Protein AF-A0A455UCM8-F1 (afdb_monomer_lite)

Structure (mmCIF, N/CA/C/O backbone):
data_AF-A0A455UCM8-F1
#
_entry.id   AF-A0A455UCM8-F1
#
loop_
_atom_site.group_PDB
_atom_site.id
_atom_site.type_symbol
_atom_site.label_atom_id
_atom_site.label_alt_id
_atom_site.label_comp_id
_atom_site.label_asym_id
_atom_site.label_entity_id
_atom_site.label_seq_id
_atom_site.pdbx_PDB_ins_code
_atom_site.Cartn_x
_atom_site.Cartn_y
_atom_site.Cartn_z
_atom_site.occupancy
_atom_site.B_iso_or_equiv
_atom_site.auth_seq_id
_atom_site.auth_comp_id
_atom_site.auth_asym_id
_atom_site.auth_atom_id
_atom_site.pdbx_PDB_model_num
ATOM 1 N N . MET A 1 1 ? -6.505 -4.935 -5.273 1.00 82.19 1 MET A N 1
ATOM 2 C CA . MET A 1 1 ? -6.873 -3.610 -4.727 1.00 82.19 1 MET A CA 1
ATOM 3 C C . MET A 1 1 ? -7.619 -2.858 -5.806 1.00 82.19 1 MET A C 1
ATOM 5 O O . MET A 1 1 ? -7.233 -2.977 -6.961 1.00 82.19 1 MET A O 1
ATOM 9 N N . VAL A 1 2 ? -8.671 -2.137 -5.440 1.00 87.75 2 VAL A N 1
ATOM 10 C CA . VAL A 1 2 ? -9.410 -1.248 -6.347 1.00 87.75 2 VAL A CA 1
ATOM 11 C C . VAL A 1 2 ? -9.357 0.151 -5.750 1.00 87.75 2 VAL A C 1
ATOM 13 O O . VAL A 1 2 ? -9.575 0.296 -4.550 1.00 87.75 2 VAL A O 1
ATOM 16 N N . SER A 1 3 ? -9.038 1.157 -6.555 1.00 90.75 3 SER A N 1
ATOM 17 C CA . SER A 1 3 ? -8.930 2.555 -6.131 1.00 90.75 3 SER A CA 1
ATOM 18 C C . SER A 1 3 ? -9.583 3.482 -7.141 1.00 90.75 3 SER A C 1
ATOM 20 O O . SER A 1 3 ? -9.738 3.107 -8.301 1.00 90.75 3 SER A O 1
ATOM 22 N N . ASP A 1 4 ? -9.857 4.712 -6.718 1.00 91.50 4 ASP A N 1
ATOM 23 C CA . ASP A 1 4 ? -10.365 5.779 -7.592 1.00 91.50 4 ASP A CA 1
ATOM 24 C C . ASP A 1 4 ? -9.347 6.234 -8.659 1.00 91.50 4 ASP A C 1
ATOM 26 O O . ASP A 1 4 ? -9.688 6.976 -9.576 1.00 91.50 4 ASP A O 1
ATOM 30 N N . TYR A 1 5 ? -8.095 5.774 -8.560 1.00 88.75 5 TYR A N 1
ATOM 31 C CA . TYR A 1 5 ? -7.051 5.984 -9.560 1.00 88.75 5 TYR A CA 1
ATOM 32 C C . TYR A 1 5 ? -7.001 4.798 -10.535 1.00 88.75 5 TYR A C 1
ATOM 34 O O . TYR A 1 5 ? -6.571 3.712 -10.128 1.00 88.75 5 TYR A O 1
ATOM 42 N N . PRO A 1 6 ? -7.433 4.969 -11.799 1.00 83.25 6 PRO A N 1
ATOM 43 C CA . PRO A 1 6 ? -7.413 3.896 -12.794 1.00 83.25 6 PRO A CA 1
ATOM 44 C C . PRO A 1 6 ? -5.996 3.577 -13.294 1.00 83.25 6 PRO A C 1
ATOM 46 O O . PRO A 1 6 ? -5.740 2.466 -13.754 1.00 83.25 6 PRO A O 1
ATOM 49 N N . ASP A 1 7 ? -5.071 4.531 -13.191 1.00 83.00 7 ASP A N 1
ATOM 50 C CA . ASP A 1 7 ? -3.672 4.382 -13.575 1.00 83.00 7 ASP A CA 1
ATOM 51 C C . ASP A 1 7 ? -2.750 5.212 -12.656 1.00 83.00 7 ASP A C 1
ATOM 53 O O . ASP A 1 7 ? -3.181 5.768 -11.645 1.00 83.00 7 ASP A O 1
ATOM 57 N N . LYS A 1 8 ? -1.446 5.244 -12.967 1.00 77.31 8 LYS A N 1
ATOM 58 C CA . LYS A 1 8 ? -0.437 5.948 -12.157 1.00 77.31 8 LYS A CA 1
ATOM 59 C C . LYS A 1 8 ? -0.493 7.477 -12.275 1.00 77.31 8 LYS A C 1
ATOM 61 O O . LYS A 1 8 ? 0.109 8.172 -11.453 1.00 77.31 8 LYS A O 1
ATOM 66 N N . PHE A 1 9 ? -1.121 8.003 -13.321 1.00 78.56 9 PHE A N 1
ATOM 67 C CA . PHE A 1 9 ? -1.263 9.428 -13.570 1.00 78.56 9 PHE A CA 1
ATOM 68 C C . PHE A 1 9 ? -2.384 9.985 -12.686 1.00 78.56 9 PHE A C 1
ATOM 70 O O . PHE A 1 9 ? -3.411 9.359 -12.455 1.00 78.56 9 PHE A O 1
ATOM 77 N N . GLY A 1 10 ? -2.157 11.164 -12.107 1.00 79.81 10 GLY A N 1
ATOM 78 C CA . GLY A 1 10 ? -3.100 11.762 -11.156 1.00 79.81 10 GLY A CA 1
ATOM 79 C C . GLY A 1 10 ? -3.052 11.179 -9.738 1.00 79.81 10 GLY A C 1
ATOM 80 O O . GLY A 1 10 ? -3.632 11.786 -8.840 1.00 79.81 10 GLY A O 1
ATOM 81 N N . ILE A 1 11 ? -2.305 10.091 -9.490 1.00 84.38 11 ILE A N 1
ATOM 82 C CA . ILE A 1 11 ? -2.049 9.623 -8.120 1.00 84.38 11 ILE A CA 1
ATOM 83 C C . ILE A 1 11 ? -1.280 10.717 -7.356 1.00 84.38 11 ILE A C 1
ATOM 85 O O . ILE A 1 11 ? -0.197 11.137 -7.793 1.00 84.38 11 ILE A O 1
ATOM 89 N N . PRO A 1 12 ? -1.790 11.189 -6.205 1.00 81.94 12 PRO A N 1
ATOM 90 C CA . PRO A 1 12 ? -1.128 12.218 -5.427 1.00 81.94 12 PRO A CA 1
ATOM 91 C C . PRO A 1 12 ? 0.184 11.676 -4.863 1.00 81.94 12 PRO A C 1
ATOM 93 O O . PRO A 1 12 ? 0.239 10.623 -4.231 1.00 81.94 12 PRO A O 1
ATOM 96 N N . ARG A 1 13 ? 1.262 12.447 -5.026 1.00 81.75 13 ARG A N 1
ATOM 97 C CA . ARG A 1 13 ? 2.566 12.117 -4.423 1.00 81.75 13 ARG A CA 1
ATOM 98 C C . ARG A 1 13 ? 2.549 12.205 -2.896 1.00 81.75 13 ARG A C 1
ATOM 100 O O . ARG A 1 13 ? 3.438 11.667 -2.245 1.00 81.75 13 ARG A O 1
ATOM 107 N N . GLN A 1 14 ? 1.570 12.919 -2.345 1.00 83.00 14 GLN A N 1
ATOM 108 C CA . GLN A 1 14 ? 1.309 13.032 -0.918 1.00 83.00 14 GLN A CA 1
ATOM 109 C C . GLN A 1 14 ? -0.149 12.626 -0.671 1.00 83.00 14 GLN A C 1
ATOM 111 O O . GLN A 1 14 ? -1.045 13.400 -1.011 1.00 83.00 14 GLN A O 1
ATOM 116 N N . PRO A 1 15 ? -0.411 11.439 -0.099 1.00 78.81 15 PRO A N 1
ATOM 117 C CA . PRO A 1 15 ? -1.772 10.915 0.037 1.00 78.81 15 PRO A CA 1
ATOM 118 C C . PRO A 1 15 ? -2.681 11.817 0.885 1.00 78.81 15 PRO A C 1
ATOM 120 O O . PRO A 1 15 ? -3.864 11.938 0.590 1.00 78.81 15 PRO A O 1
ATOM 123 N N . GLY A 1 16 ? -2.123 12.538 1.867 1.00 82.38 16 GLY A N 1
ATOM 124 C CA . GLY A 1 16 ? -2.879 13.475 2.709 1.00 82.38 16 GLY A CA 1
ATOM 125 C C . GLY A 1 16 ? -3.488 14.679 1.974 1.00 82.38 16 GLY A C 1
ATOM 126 O O . GLY A 1 16 ? -4.323 15.367 2.548 1.00 82.38 16 GLY A O 1
ATOM 127 N N . LEU A 1 17 ? -3.106 14.940 0.717 1.00 84.56 17 LEU A N 1
ATOM 128 C CA . LEU A 1 17 ? -3.667 16.036 -0.086 1.00 84.56 17 LEU A CA 1
ATOM 129 C C . LEU A 1 17 ? -4.957 15.658 -0.829 1.00 84.56 17 LEU A C 1
ATOM 131 O O . LEU A 1 17 ? -5.612 16.538 -1.381 1.00 84.56 17 LEU A O 1
ATOM 135 N N . ALA A 1 18 ? -5.332 14.377 -0.847 1.00 86.69 18 ALA A N 1
ATOM 136 C CA . ALA A 1 18 ? -6.537 13.887 -1.512 1.00 86.69 18 ALA A CA 1
ATOM 137 C C . ALA A 1 18 ? -7.449 13.139 -0.519 1.00 86.69 18 ALA A C 1
ATOM 139 O O . ALA A 1 18 ? -7.634 11.930 -0.651 1.00 86.69 18 ALA A O 1
ATOM 140 N N . PRO A 1 19 ? -8.045 13.830 0.473 1.00 86.00 19 PRO A N 1
ATOM 141 C CA . PRO A 1 19 ? -8.839 13.192 1.530 1.00 86.00 19 PRO A CA 1
ATOM 142 C C . PRO A 1 19 ? -10.128 12.530 1.020 1.00 86.00 19 PRO A C 1
ATOM 144 O O . PRO A 1 19 ? -10.700 11.695 1.709 1.00 86.00 19 PRO A O 1
ATOM 147 N N . ALA A 1 20 ? -10.589 12.901 -0.178 1.00 89.19 20 ALA A N 1
ATOM 148 C CA . ALA A 1 20 ? -11.758 12.301 -0.817 1.00 89.19 20 ALA A CA 1
ATOM 149 C C . ALA A 1 20 ? -11.448 10.981 -1.549 1.00 89.19 20 ALA A C 1
ATOM 151 O O . ALA A 1 20 ? -12.380 10.295 -1.964 1.00 89.19 20 ALA A O 1
ATOM 152 N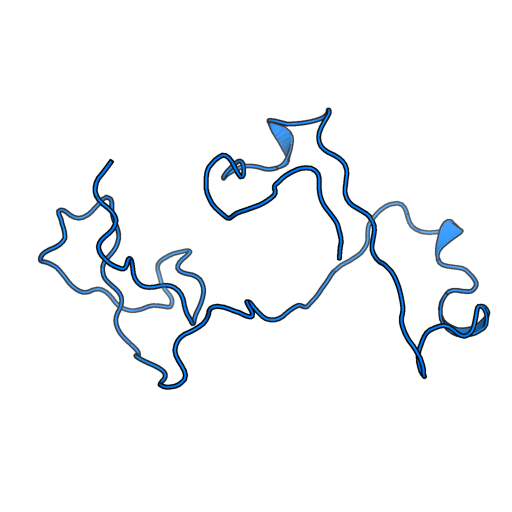 N . ALA A 1 21 ? -10.170 10.633 -1.739 1.00 89.75 21 ALA A N 1
ATOM 153 C CA . ALA A 1 21 ? -9.787 9.432 -2.469 1.00 89.75 21 ALA A CA 1
ATOM 154 C C . ALA A 1 21 ? -9.967 8.181 -1.606 1.00 89.75 21 ALA A C 1
ATOM 156 O O . ALA A 1 21 ? -9.467 8.110 -0.484 1.00 89.75 21 ALA A O 1
ATOM 157 N N . ASN A 1 22 ? -10.634 7.172 -2.159 1.00 90.75 22 ASN A N 1
ATOM 158 C CA . ASN A 1 22 ? -10.902 5.910 -1.491 1.00 90.75 22 ASN A CA 1
ATOM 159 C C . ASN A 1 22 ? -10.235 4.734 -2.220 1.00 90.75 22 ASN A C 1
ATOM 161 O O . ASN A 1 22 ? -9.974 4.750 -3.427 1.00 90.75 22 ASN A O 1
ATOM 165 N N . ALA A 1 23 ? -9.959 3.674 -1.462 1.00 91.38 23 ALA A N 1
ATOM 166 C CA . ALA A 1 23 ? -9.484 2.405 -1.992 1.00 91.38 23 ALA A CA 1
ATOM 167 C C . ALA A 1 23 ? -10.062 1.238 -1.187 1.00 91.38 23 ALA A C 1
ATOM 169 O O . ALA A 1 23 ? -10.344 1.356 0.004 1.00 91.38 23 ALA A O 1
ATOM 170 N N . LYS A 1 24 ? -10.221 0.091 -1.848 1.00 93.62 24 LYS A N 1
ATOM 171 C CA . LYS A 1 24 ? -10.683 -1.163 -1.250 1.00 93.62 24 LYS A CA 1
ATOM 172 C C . LYS A 1 24 ? -9.626 -2.248 -1.427 1.00 93.62 24 LYS A C 1
ATOM 174 O O . LYS A 1 24 ? -9.210 -2.568 -2.550 1.00 93.62 24 LYS A O 1
ATOM 179 N N . LEU A 1 25 ? -9.217 -2.847 -0.312 1.00 93.50 25 LEU A N 1
ATOM 180 C CA . LE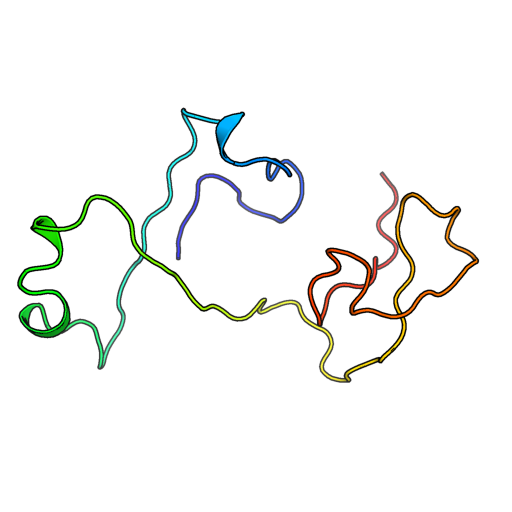U A 1 25 ? -8.454 -4.089 -0.307 1.00 93.50 25 LEU A CA 1
ATOM 181 C C . LEU A 1 25 ? -9.441 -5.257 -0.370 1.00 93.50 25 LEU A C 1
ATOM 183 O O . LEU A 1 25 ? -10.238 -5.454 0.539 1.00 93.50 25 LEU A O 1
ATOM 187 N N . VAL A 1 26 ? -9.402 -6.006 -1.470 1.00 93.94 26 VAL A N 1
ATOM 188 C CA . VAL A 1 26 ? -10.255 -7.180 -1.681 1.00 93.94 26 VAL A CA 1
ATOM 189 C C . VAL A 1 26 ? -9.379 -8.413 -1.545 1.00 93.94 26 VAL A C 1
ATOM 191 O O . VAL A 1 26 ? -8.472 -8.611 -2.357 1.00 93.94 26 VAL A O 1
ATOM 194 N N . PHE A 1 27 ? -9.640 -9.212 -0.514 1.00 93.88 27 PHE A N 1
ATOM 195 C CA . PHE A 1 27 ? -9.012 -10.516 -0.354 1.00 93.88 27 PHE A CA 1
ATOM 196 C C . PHE A 1 27 ? -9.632 -11.497 -1.344 1.00 93.88 27 PHE A C 1
ATOM 198 O O . PHE A 1 27 ? -10.848 -11.534 -1.531 1.00 93.88 27 PHE A O 1
ATOM 205 N N . ILE A 1 28 ? -8.781 -12.286 -1.985 1.00 95.06 28 ILE A N 1
ATOM 206 C CA . ILE A 1 28 ? -9.180 -13.346 -2.909 1.00 95.06 28 ILE A CA 1
ATOM 207 C C . ILE A 1 28 ? -8.798 -14.696 -2.315 1.00 95.06 28 ILE A C 1
ATOM 209 O O . ILE A 1 28 ? -7.913 -14.769 -1.459 1.00 95.06 28 ILE A O 1
ATOM 213 N N . ALA A 1 29 ? -9.451 -15.761 -2.776 1.00 95.69 29 ALA A N 1
ATOM 214 C CA . ALA A 1 29 ? -9.102 -17.114 -2.365 1.00 95.69 29 ALA A CA 1
ATOM 215 C C . ALA A 1 29 ? -7.604 -17.404 -2.597 1.00 95.69 29 ALA A C 1
ATOM 217 O O . ALA A 1 29 ? -7.051 -16.966 -3.611 1.00 95.69 29 ALA A O 1
ATOM 218 N N . PRO A 1 30 ? -6.942 -18.131 -1.678 1.00 95.12 30 PRO A N 1
ATOM 219 C CA . PRO A 1 30 ? -7.492 -18.756 -0.464 1.00 95.12 30 PRO A CA 1
ATOM 220 C C . PRO A 1 30 ? -7.512 -17.846 0.785 1.00 95.12 30 PRO A C 1
ATOM 222 O O . PRO A 1 30 ? -7.797 -18.318 1.878 1.00 95.12 30 PRO A O 1
ATOM 225 N N . TYR A 1 31 ? -7.202 -16.555 0.657 1.00 94.75 31 TYR A N 1
ATOM 226 C CA . TYR A 1 31 ? -7.013 -15.631 1.787 1.00 94.75 31 TYR A CA 1
ATOM 227 C C . TYR A 1 31 ? -8.272 -14.843 2.178 1.00 94.75 31 TYR A C 1
ATOM 229 O O . TYR A 1 31 ? -8.201 -13.936 3.000 1.00 94.75 31 TYR A O 1
ATOM 237 N N . ASN A 1 32 ? -9.419 -15.143 1.569 1.00 95.88 32 ASN A N 1
ATOM 238 C CA . ASN A 1 32 ? -10.696 -14.466 1.803 1.00 95.88 32 ASN A CA 1
ATOM 239 C C . ASN A 1 32 ? -11.515 -15.072 2.958 1.00 95.88 32 ASN A C 1
ATOM 241 O O . ASN A 1 32 ? -12.717 -14.821 3.041 1.00 95.88 32 ASN A O 1
ATOM 245 N N . ASP A 1 33 ? -10.886 -15.869 3.823 1.00 96.75 33 ASP A N 1
ATOM 246 C CA . ASP A 1 33 ? -11.497 -16.350 5.060 1.00 96.75 33 ASP A CA 1
ATOM 247 C C . ASP A 1 33 ? -11.697 -15.166 6.031 1.00 96.75 33 ASP A C 1
ATOM 249 O O . ASP A 1 33 ? -10.715 -14.508 6.388 1.00 96.75 33 ASP A O 1
ATOM 253 N N . PRO A 1 34 ? -12.929 -14.873 6.491 1.00 94.88 34 PRO A N 1
ATOM 254 C CA . PRO A 1 34 ? -13.188 -13.808 7.461 1.00 94.88 34 PRO A CA 1
ATOM 255 C C . PRO A 1 34 ? -12.374 -13.926 8.757 1.00 94.88 34 PRO A C 1
ATOM 257 O O . PRO A 1 34 ? -12.088 -12.916 9.398 1.00 94.88 34 PRO A O 1
ATOM 260 N N . LEU A 1 35 ? -11.960 -15.137 9.143 1.00 96.62 35 LEU A N 1
ATOM 261 C CA . LEU A 1 35 ? -11.107 -15.348 10.312 1.00 96.62 35 LEU A CA 1
ATOM 262 C C . LEU A 1 35 ? -9.719 -14.718 10.149 1.00 96.62 35 LEU A C 1
ATOM 264 O O . LEU A 1 35 ? -9.111 -14.347 11.152 1.00 96.62 35 LEU A O 1
ATOM 268 N N . ALA A 1 36 ? -9.237 -14.539 8.914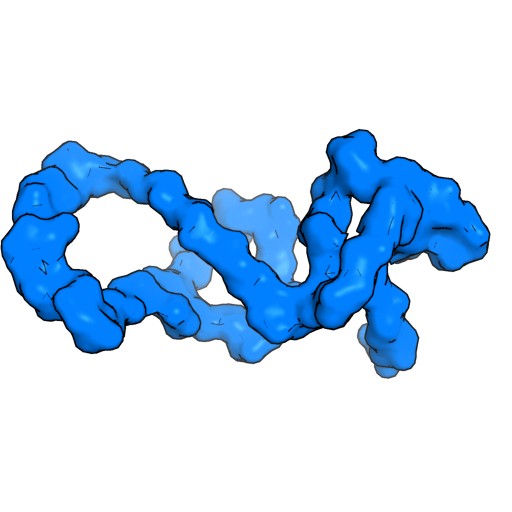 1.00 94.69 36 ALA A N 1
ATOM 269 C CA . ALA A 1 36 ? -7.941 -13.923 8.630 1.00 94.69 36 ALA A CA 1
ATOM 270 C C . ALA A 1 36 ? -7.890 -12.420 8.967 1.00 94.69 36 ALA A C 1
ATOM 272 O O . ALA A 1 36 ? -6.803 -11.857 9.073 1.00 94.69 36 ALA A O 1
ATOM 273 N N . VAL A 1 37 ? -9.049 -11.772 9.138 1.00 94.31 37 VAL A N 1
ATOM 274 C CA . VAL A 1 37 ? -9.171 -10.331 9.430 1.00 94.31 37 VAL A CA 1
ATOM 275 C C . VAL A 1 37 ? -9.903 -10.044 10.745 1.00 94.31 37 VAL A C 1
ATOM 277 O O . VAL A 1 37 ? -10.280 -8.905 11.005 1.00 94.31 37 VAL A O 1
ATOM 280 N N . ARG A 1 38 ? -10.120 -11.054 11.593 1.00 96.94 38 ARG A N 1
ATOM 281 C CA . ARG A 1 38 ? -10.767 -10.863 12.898 1.00 96.94 38 ARG A CA 1
ATOM 282 C C . ARG A 1 38 ? -9.928 -9.944 13.797 1.00 96.94 38 ARG A C 1
ATOM 284 O O . ARG A 1 38 ? -8.750 -10.225 14.005 1.00 96.94 38 ARG A O 1
ATOM 291 N N . GLY A 1 39 ? -10.543 -8.912 14.379 1.00 96.19 39 GLY A N 1
ATOM 292 C CA . GLY A 1 39 ? -9.872 -7.939 15.250 1.00 96.19 39 GLY A CA 1
ATOM 293 C C . GLY A 1 39 ? -9.193 -6.798 14.487 1.00 96.19 39 GLY A C 1
ATOM 294 O O . GLY A 1 39 ? -8.588 -5.923 15.100 1.00 96.19 39 GLY A O 1
ATOM 295 N N . LEU A 1 40 ? -9.288 -6.773 13.153 1.00 95.25 40 LEU A N 1
ATOM 296 C CA . LEU A 1 40 ? -8.744 -5.687 12.335 1.00 95.25 40 LEU A CA 1
ATOM 297 C C . LEU A 1 40 ? -9.453 -4.349 12.611 1.00 95.25 40 LEU A C 1
ATOM 299 O O . LEU A 1 40 ? -8.853 -3.291 12.449 1.00 95.25 40 LEU A O 1
ATOM 303 N N . GLU A 1 41 ? -10.708 -4.400 13.058 1.00 94.94 41 GLU A N 1
ATOM 304 C CA . GLU A 1 41 ? -11.539 -3.263 13.456 1.00 94.94 41 GLU A CA 1
ATOM 305 C C . GLU A 1 41 ? -10.996 -2.471 14.657 1.00 94.94 41 GLU A C 1
ATOM 307 O O . GLU A 1 41 ? -11.371 -1.314 14.841 1.00 94.94 41 GLU A O 1
ATOM 312 N N . GLU A 1 42 ? -10.092 -3.055 15.452 1.00 97.62 42 GLU A N 1
ATOM 313 C CA . GLU A 1 42 ? -9.447 -2.381 16.587 1.00 97.62 42 GLU A CA 1
ATOM 314 C C . GLU A 1 42 ? -8.330 -1.414 16.148 1.00 97.62 42 GLU A C 1
ATOM 316 O O . GLU A 1 42 ? -7.837 -0.613 16.945 1.00 97.62 42 GLU A O 1
ATOM 321 N N . PHE A 1 43 ? -7.931 -1.453 14.872 1.00 96.50 43 PHE A N 1
ATOM 322 C CA . PHE A 1 43 ? -6.839 -0.653 14.329 1.00 96.50 43 PHE A CA 1
ATOM 323 C C . PHE A 1 43 ? -7.359 0.458 13.416 1.00 96.50 43 PHE A C 1
ATOM 325 O O . PHE A 1 43 ? -8.180 0.243 12.530 1.00 96.50 43 PHE A O 1
ATOM 332 N N . SER A 1 44 ? -6.809 1.662 13.574 1.00 95.50 44 SER A N 1
ATOM 333 C CA . SER A 1 44 ? -7.125 2.798 12.697 1.00 95.50 44 SER A CA 1
ATOM 334 C C . SER A 1 44 ? -6.295 2.829 11.410 1.00 95.50 44 SER A C 1
ATOM 336 O O . SER A 1 44 ? -6.671 3.509 10.459 1.00 95.50 44 SER A O 1
ATOM 338 N N . HIS A 1 45 ? -5.155 2.129 11.376 1.00 94.19 45 HIS A N 1
ATOM 339 C CA . HIS A 1 45 ? -4.203 2.154 10.265 1.00 94.19 45 HIS A CA 1
ATOM 340 C C . HIS A 1 45 ? -3.614 0.768 10.011 1.00 94.19 45 HIS A C 1
ATOM 342 O O . HIS A 1 45 ? -3.359 0.011 10.945 1.00 94.19 45 HIS A O 1
ATOM 348 N N . LEU A 1 46 ? -3.333 0.477 8.740 1.00 92.12 46 LEU A N 1
ATOM 349 C CA . LEU A 1 46 ? -2.727 -0.772 8.288 1.00 92.12 46 LEU A CA 1
ATOM 350 C C . LEU A 1 46 ? -1.482 -0.487 7.455 1.00 92.12 46 LEU A C 1
ATOM 352 O O . LEU A 1 46 ? -1.451 0.453 6.661 1.00 92.12 46 LEU A O 1
ATOM 356 N N . TRP A 1 47 ? -0.481 -1.351 7.589 1.00 93.56 47 TRP A N 1
ATOM 357 C CA . TRP A 1 47 ? 0.650 -1.393 6.671 1.00 93.56 47 TRP A CA 1
ATOM 358 C C . TRP A 1 47 ? 0.355 -2.387 5.555 1.00 93.56 47 TRP A C 1
ATOM 360 O O . TRP A 1 47 ? 0.121 -3.567 5.810 1.00 93.56 47 TRP A O 1
ATOM 370 N N . LEU A 1 48 ? 0.383 -1.912 4.311 1.00 90.12 48 LEU A N 1
ATOM 371 C CA . LEU A 1 48 ? 0.198 -2.751 3.132 1.00 90.12 48 LEU A CA 1
ATOM 372 C C . LEU A 1 48 ? 1.531 -2.911 2.405 1.00 90.12 48 LEU A C 1
ATOM 374 O O . LEU A 1 48 ? 2.130 -1.931 1.966 1.00 90.12 48 LEU A O 1
ATOM 378 N N . SER A 1 49 ? 1.966 -4.159 2.249 1.00 89.69 49 SER A N 1
ATOM 379 C CA . SER A 1 49 ? 3.064 -4.520 1.353 1.00 89.69 49 SER A CA 1
ATOM 380 C C . SER A 1 49 ? 2.474 -5.052 0.054 1.00 89.69 49 SER A C 1
ATOM 382 O O . SER A 1 49 ? 1.654 -5.970 0.072 1.00 89.69 49 SER A O 1
ATOM 384 N N . PHE A 1 50 ? 2.848 -4.456 -1.075 1.00 86.12 50 PHE A N 1
ATOM 385 C CA . PHE A 1 50 ? 2.337 -4.845 -2.384 1.00 86.12 50 PHE A CA 1
ATOM 386 C C . PHE A 1 50 ? 3.411 -4.715 -3.461 1.00 86.12 50 PHE A C 1
ATOM 388 O O . PHE A 1 50 ? 4.400 -3.999 -3.310 1.00 86.12 50 PHE A O 1
ATOM 395 N N . ILE A 1 51 ? 3.191 -5.417 -4.572 1.00 84.31 51 ILE A N 1
ATOM 396 C CA . ILE A 1 51 ? 4.069 -5.395 -5.741 1.00 84.31 51 ILE A CA 1
ATOM 397 C C . ILE A 1 51 ? 3.442 -4.504 -6.814 1.00 84.31 51 ILE A C 1
ATOM 399 O O . ILE A 1 51 ? 2.243 -4.582 -7.094 1.00 84.31 51 ILE A O 1
ATOM 403 N N . PHE A 1 52 ? 4.262 -3.678 -7.460 1.00 82.94 52 PHE A N 1
ATOM 404 C CA . PHE A 1 52 ? 3.861 -2.947 -8.658 1.00 82.94 52 PHE A CA 1
ATOM 405 C C . PHE A 1 52 ? 3.845 -3.906 -9.853 1.00 82.94 52 PHE A C 1
ATOM 407 O O . PHE A 1 52 ? 4.897 -4.244 -10.390 1.00 82.94 52 PHE A O 1
ATOM 414 N N . HIS A 1 53 ? 2.652 -4.335 -10.270 1.00 80.56 53 HIS A N 1
ATOM 415 C CA . HIS A 1 53 ? 2.458 -5.327 -11.338 1.00 80.56 53 HIS A CA 1
ATOM 416 C C . HIS A 1 53 ? 2.979 -4.897 -12.723 1.00 80.56 53 HIS A C 1
ATOM 418 O O . HIS A 1 53 ? 3.191 -5.748 -13.575 1.00 80.56 53 HIS A O 1
ATOM 424 N N . GLN A 1 54 ? 3.211 -3.598 -12.948 1.00 80.56 54 GLN A N 1
ATOM 425 C CA . GLN A 1 54 ? 3.818 -3.059 -14.177 1.00 80.56 54 GLN A CA 1
ATOM 426 C C . GLN A 1 54 ? 5.335 -2.826 -14.050 1.00 80.56 54 GLN A C 1
ATOM 428 O O . GLN A 1 54 ? 5.901 -1.998 -14.765 1.00 80.56 54 GLN A O 1
ATOM 433 N N . SER A 1 55 ? 5.998 -3.504 -13.109 1.00 77.12 55 SER A N 1
ATOM 434 C CA . SER A 1 55 ? 7.456 -3.429 -12.986 1.00 77.12 55 SER A CA 1
ATOM 435 C C . SER A 1 55 ? 8.155 -4.178 -14.128 1.00 77.12 55 SER A C 1
ATOM 437 O O . SER A 1 55 ? 7.648 -5.215 -14.544 1.00 77.12 55 SER A O 1
ATOM 439 N N . PRO A 1 56 ? 9.319 -3.711 -14.628 1.00 78.25 56 PRO A N 1
ATOM 440 C CA . PRO A 1 56 ? 10.111 -4.461 -15.586 1.00 78.25 56 PRO A CA 1
ATOM 441 C C . PRO A 1 56 ? 10.558 -5.799 -14.997 1.00 78.25 56 PRO A C 1
ATOM 443 O O . PRO A 1 56 ? 10.965 -5.863 -13.837 1.00 78.25 56 PRO A O 1
ATOM 446 N N . ASP A 1 57 ? 10.598 -6.830 -15.840 1.00 79.75 57 ASP A N 1
ATOM 447 C CA . ASP A 1 57 ? 11.030 -8.183 -15.462 1.00 79.75 57 ASP A CA 1
ATOM 448 C C . ASP A 1 57 ? 12.492 -8.240 -14.991 1.00 79.75 57 ASP A C 1
ATOM 450 O O . ASP A 1 57 ? 12.894 -9.134 -14.246 1.00 79.75 57 ASP A O 1
ATOM 454 N N . ARG A 1 58 ? 13.313 -7.277 -15.432 1.00 82.62 58 ARG A N 1
ATOM 455 C CA . ARG A 1 58 ? 14.730 -7.176 -15.076 1.00 82.62 58 ARG A CA 1
ATOM 456 C C . ARG A 1 58 ? 14.982 -6.002 -14.141 1.00 82.62 58 ARG A C 1
ATOM 458 O O . ARG A 1 58 ? 14.738 -4.846 -14.483 1.00 82.62 58 ARG A O 1
ATOM 465 N N . TRP A 1 59 ? 15.592 -6.306 -13.002 1.00 84.81 59 TRP A N 1
ATOM 466 C CA . TRP A 1 59 ? 16.050 -5.308 -12.044 1.00 84.81 59 TRP A CA 1
ATOM 467 C C . TRP A 1 59 ? 17.229 -4.472 -12.576 1.00 84.81 59 TRP A C 1
ATOM 469 O O . TRP A 1 59 ? 18.113 -4.979 -13.273 1.00 84.81 59 TRP A O 1
ATOM 479 N N . SER A 1 60 ? 17.261 -3.189 -12.201 1.00 84.81 60 SER A N 1
ATOM 480 C CA . SER A 1 60 ? 18.364 -2.261 -12.471 1.00 84.81 60 SER A CA 1
ATOM 481 C C . SER A 1 60 ? 18.715 -1.479 -11.199 1.00 84.81 60 SER A C 1
ATOM 483 O O . SER A 1 60 ? 17.820 -0.884 -10.598 1.00 84.81 60 SER A O 1
ATOM 485 N N . PRO A 1 61 ? 20.003 -1.384 -10.814 1.00 87.94 61 PRO A N 1
ATOM 486 C CA . PRO A 1 61 ? 20.431 -0.584 -9.661 1.00 87.94 61 PRO A CA 1
ATOM 487 C C . PRO A 1 61 ? 20.315 0.930 -9.893 1.00 87.94 61 PRO A C 1
ATOM 489 O O . PRO A 1 61 ? 20.431 1.718 -8.953 1.00 87.94 61 PRO A O 1
ATOM 492 N N . LEU A 1 62 ? 20.122 1.341 -11.150 1.00 87.81 62 LEU A N 1
ATOM 493 C CA . LEU A 1 62 ? 20.099 2.730 -11.587 1.00 87.81 62 LEU A CA 1
ATOM 494 C C . LEU A 1 62 ? 18.752 3.093 -12.209 1.00 87.81 62 LEU A C 1
ATOM 496 O O . LEU A 1 62 ? 18.220 2.324 -13.012 1.00 87.81 62 LEU A O 1
ATOM 500 N N . VAL A 1 63 ? 18.270 4.301 -11.920 1.00 84.00 63 VAL A N 1
ATOM 501 C CA . VAL A 1 63 ? 17.018 4.872 -12.442 1.00 84.00 63 VAL A CA 1
ATOM 502 C C . VAL A 1 63 ? 17.248 6.246 -13.072 1.00 84.00 63 VAL A C 1
ATOM 504 O O . VAL A 1 63 ? 18.260 6.893 -12.805 1.00 84.00 63 VAL A O 1
ATOM 507 N N . ARG A 1 64 ? 16.313 6.699 -13.918 1.00 82.81 64 ARG A N 1
ATOM 508 C CA . ARG A 1 64 ? 16.291 8.056 -14.494 1.00 82.81 64 ARG A CA 1
ATOM 509 C C . ARG A 1 64 ? 15.166 8.867 -13.852 1.00 82.81 64 ARG A C 1
ATOM 511 O O . ARG A 1 64 ? 14.006 8.651 -14.196 1.00 82.81 64 ARG A O 1
ATOM 518 N N . PRO A 1 65 ? 15.466 9.769 -12.908 1.00 75.50 65 PRO A N 1
ATOM 519 C CA . PRO A 1 65 ? 14.437 10.555 -12.248 1.00 75.50 65 PRO A CA 1
ATOM 520 C C . PRO A 1 65 ? 13.864 11.602 -13.215 1.00 75.50 65 PRO A C 1
ATOM 522 O O . PRO A 1 65 ? 14.644 12.338 -13.826 1.00 75.50 65 PRO A O 1
ATOM 525 N N . PRO A 1 66 ? 12.530 11.768 -13.292 1.00 69.12 66 PRO A N 1
ATOM 526 C CA . PRO A 1 66 ? 11.902 12.731 -14.205 1.00 69.12 66 PRO A CA 1
ATOM 527 C C . PRO A 1 66 ? 12.370 14.177 -13.985 1.00 69.12 66 PRO A C 1
ATOM 529 O O . PRO A 1 66 ? 12.432 14.973 -14.913 1.00 69.12 66 PRO A O 1
ATOM 532 N N . ARG A 1 67 ? 12.726 14.522 -12.739 1.00 68.12 67 ARG A N 1
ATOM 533 C CA . ARG A 1 67 ? 13.132 15.880 -12.338 1.00 68.12 67 ARG A CA 1
ATOM 534 C C . ARG A 1 67 ? 14.624 16.181 -12.545 1.00 68.12 67 ARG A C 1
ATOM 536 O O . ARG A 1 67 ? 15.023 17.318 -12.341 1.00 68.12 67 ARG A O 1
ATOM 543 N N . LEU A 1 68 ? 15.444 15.199 -12.939 1.00 66.00 68 LEU A N 1
ATOM 544 C CA . LEU A 1 68 ? 16.901 15.346 -13.128 1.00 66.00 68 LEU A CA 1
ATOM 545 C C . LEU A 1 68 ? 17.308 15.397 -14.613 1.00 66.00 68 LEU A C 1
ATOM 547 O O . LEU A 1 68 ? 18.392 14.957 -14.992 1.00 66.00 68 LEU A O 1
ATOM 551 N N . GLY A 1 69 ? 16.427 15.921 -15.469 1.00 63.09 69 GLY A N 1
ATOM 552 C CA . GLY A 1 69 ? 16.743 16.197 -16.874 1.00 63.09 69 GLY A CA 1
ATOM 553 C C . GLY A 1 69 ? 16.917 14.960 -17.763 1.00 63.09 69 GLY A C 1
ATOM 554 O O . GLY A 1 69 ? 17.501 15.073 -18.836 1.00 63.09 69 GLY A O 1
ATOM 555 N N . GLY A 1 70 ? 16.452 13.780 -17.330 1.00 64.88 70 GLY A N 1
ATOM 556 C CA . GLY A 1 70 ? 16.337 12.551 -18.138 1.00 64.88 70 GLY A CA 1
ATOM 557 C C . GLY A 1 70 ? 17.648 11.857 -18.543 1.00 64.88 70 GLY A C 1
ATOM 558 O O . GLY A 1 70 ? 17.662 10.641 -18.738 1.00 64.88 70 GLY A O 1
ATOM 559 N N . ASN A 1 71 ? 18.764 12.582 -18.620 1.00 71.00 71 ASN A N 1
ATOM 560 C CA . ASN A 1 71 ? 20.041 12.050 -19.104 1.00 71.00 71 ASN A CA 1
ATOM 561 C C . ASN A 1 71 ? 20.911 11.449 -17.993 1.00 71.00 71 ASN A C 1
ATOM 563 O O . ASN A 1 71 ? 21.700 10.540 -18.259 1.00 71.00 71 ASN A O 1
ATOM 567 N N . THR A 1 72 ? 20.731 11.885 -16.746 1.00 79.50 72 THR A N 1
ATOM 568 C CA . THR A 1 72 ? 21.517 11.396 -15.607 1.00 79.50 72 THR A CA 1
ATOM 569 C C . THR A 1 72 ? 20.828 10.213 -14.938 1.00 79.50 72 THR A C 1
ATOM 571 O O . THR A 1 72 ? 19.681 10.300 -14.496 1.00 79.50 72 THR A O 1
ATOM 574 N N . LYS A 1 73 ? 21.549 9.093 -14.839 1.00 84.31 73 LYS A N 1
ATOM 575 C CA . LYS A 1 73 ? 21.143 7.952 -14.016 1.00 84.31 73 LYS A CA 1
ATOM 576 C C . LYS A 1 73 ? 21.633 8.147 -12.583 1.00 84.31 73 LYS A C 1
ATOM 578 O O . LYS A 1 73 ? 22.774 8.547 -12.379 1.00 84.31 73 LYS A O 1
ATOM 583 N N . VAL A 1 74 ? 20.800 7.814 -11.604 1.00 86.88 74 VAL A N 1
ATOM 584 C CA . VAL A 1 74 ? 21.161 7.811 -10.176 1.00 86.8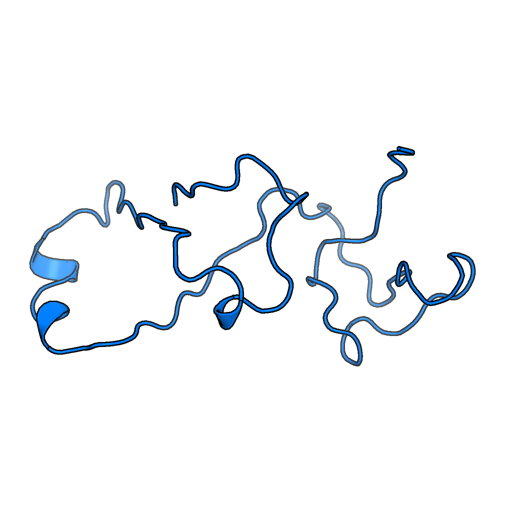8 74 VAL A CA 1
ATOM 585 C C . VAL A 1 74 ? 20.841 6.452 -9.563 1.00 86.88 74 VAL A C 1
ATOM 587 O O . VAL A 1 74 ? 20.050 5.694 -10.128 1.00 86.88 74 VAL A O 1
ATOM 590 N N . GLY A 1 75 ? 21.455 6.134 -8.421 1.00 86.94 75 GLY A N 1
ATOM 591 C CA . GLY A 1 75 ? 21.109 4.932 -7.659 1.00 86.94 75 GLY A CA 1
ATOM 592 C C . GLY A 1 75 ? 19.623 4.908 -7.301 1.00 86.94 75 GLY A C 1
ATOM 593 O O . GLY A 1 75 ? 19.030 5.956 -7.067 1.00 86.94 75 GLY A O 1
ATOM 594 N N . VAL A 1 76 ? 19.015 3.723 -7.265 1.00 84.50 76 VAL A N 1
ATOM 595 C CA . VAL A 1 76 ? 17.583 3.575 -6.952 1.00 84.50 76 VAL A CA 1
ATOM 596 C C . VAL A 1 76 ? 17.248 3.905 -5.492 1.00 84.50 76 VAL A C 1
ATOM 598 O O . VAL A 1 76 ? 16.175 4.426 -5.229 1.00 84.50 76 VAL A O 1
ATOM 601 N N . LEU A 1 77 ? 18.164 3.653 -4.549 1.00 83.19 77 LEU A N 1
ATOM 602 C CA . LEU A 1 77 ? 17.901 3.779 -3.105 1.00 83.19 77 LEU A CA 1
ATOM 603 C C . LEU A 1 77 ? 17.745 5.224 -2.589 1.00 83.19 77 LEU A C 1
ATOM 605 O O . LEU A 1 77 ? 16.885 5.445 -1.742 1.00 83.19 77 LEU A O 1
ATOM 609 N N . PRO A 1 78 ? 18.530 6.221 -3.049 1.00 84.06 78 PRO A N 1
ATOM 610 C CA . PRO A 1 78 ? 18.403 7.599 -2.561 1.00 84.06 78 PRO A CA 1
ATOM 611 C C . PRO A 1 78 ? 17.163 8.338 -3.072 1.00 84.06 78 PRO A C 1
ATOM 613 O O . PRO A 1 78 ? 16.845 9.421 -2.585 1.00 84.06 78 PRO A O 1
ATOM 616 N N . VAL A 1 79 ? 16.487 7.804 -4.088 1.00 73.62 79 VAL A N 1
ATOM 617 C CA . VAL A 1 79 ? 15.284 8.405 -4.661 1.00 73.62 79 VAL A CA 1
ATOM 618 C C . VAL A 1 79 ? 14.074 7.560 -4.298 1.00 73.62 79 VAL A C 1
ATOM 620 O O . VAL A 1 79 ? 14.150 6.339 -4.247 1.00 73.62 79 VAL A O 1
ATOM 623 N N . ALA A 1 80 ? 12.917 8.198 -4.124 1.00 68.25 80 ALA A N 1
ATOM 624 C CA . ALA A 1 80 ? 11.631 7.503 -4.069 1.00 68.25 80 ALA A CA 1
ATOM 625 C C . ALA A 1 80 ? 11.234 6.990 -5.470 1.00 68.25 80 ALA A C 1
ATOM 627 O O . ALA A 1 80 ? 10.174 7.317 -5.999 1.00 68.25 80 ALA A O 1
ATOM 628 N N . ALA A 1 81 ? 12.131 6.245 -6.114 1.00 62.44 81 ALA A N 1
ATOM 629 C CA . ALA A 1 81 ? 11.816 5.459 -7.283 1.00 62.44 81 ALA A CA 1
ATOM 630 C C . ALA A 1 81 ? 11.236 4.138 -6.791 1.00 62.44 81 ALA A C 1
ATOM 632 O O . ALA A 1 81 ? 11.823 3.452 -5.954 1.00 62.44 81 ALA A O 1
ATOM 633 N N . HIS A 1 82 ? 10.075 3.765 -7.313 1.00 61.97 82 HIS A N 1
ATOM 634 C CA . HIS A 1 82 ? 9.622 2.395 -7.155 1.00 61.97 82 HIS A CA 1
ATOM 635 C C . HIS A 1 82 ? 10.676 1.487 -7.795 1.00 61.97 82 HIS A C 1
ATOM 637 O O . HIS A 1 82 ? 11.136 1.761 -8.904 1.00 61.97 82 HIS A O 1
ATOM 643 N N . ILE A 1 83 ? 11.068 0.421 -7.091 1.00 52.59 83 ILE A N 1
ATOM 644 C CA . ILE A 1 83 ? 12.163 -0.498 -7.465 1.00 52.59 83 ILE A CA 1
ATOM 645 C C . ILE A 1 83 ? 11.922 -1.204 -8.824 1.00 52.59 83 ILE A C 1
ATOM 647 O O . ILE A 1 83 ? 12.788 -1.906 -9.335 1.00 52.59 83 ILE A O 1
ATOM 651 N N . GLY A 1 84 ? 10.798 -0.928 -9.484 1.00 48.31 84 GLY A N 1
ATOM 652 C CA . GLY A 1 84 ? 10.515 -1.304 -10.859 1.00 48.31 84 GLY A CA 1
ATOM 653 C C . GLY A 1 84 ? 9.787 -0.227 -11.664 1.00 48.31 84 GLY A C 1
ATOM 654 O O . GLY A 1 84 ? 8.943 -0.559 -12.474 1.00 48.31 84 GLY A O 1
ATOM 655 N N . LEU A 1 85 ? 10.040 1.069 -11.485 1.00 42.69 85 LEU A N 1
ATOM 656 C CA . LEU A 1 85 ? 9.456 2.062 -12.395 1.00 42.69 85 LEU A CA 1
ATOM 657 C C . LEU A 1 85 ? 10.506 3.076 -12.840 1.00 42.69 85 LEU A C 1
ATOM 659 O O . LEU A 1 85 ? 10.766 4.079 -12.180 1.00 42.69 85 LEU A O 1
ATOM 663 N N . ILE A 1 86 ? 11.110 2.791 -13.993 1.00 44.84 86 ILE A N 1
ATOM 664 C CA . ILE A 1 86 ? 11.795 3.794 -14.801 1.00 44.84 86 ILE A CA 1
ATOM 665 C C . ILE A 1 8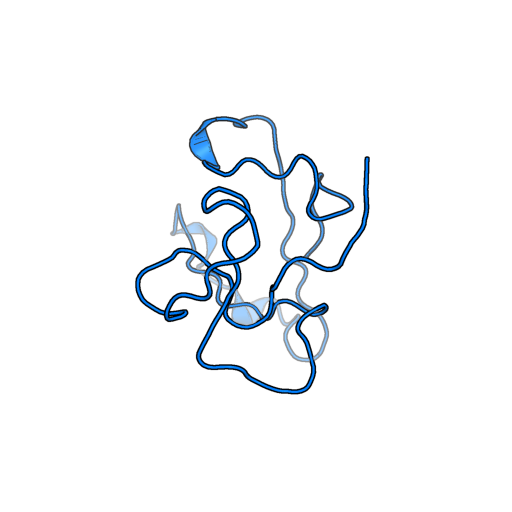6 ? 10.824 4.191 -15.901 1.00 44.84 86 ILE A C 1
ATOM 667 O O . ILE A 1 86 ? 10.270 3.344 -16.597 1.00 44.84 86 ILE A O 1
ATOM 671 N N . ASP A 1 87 ? 10.615 5.494 -15.984 1.00 43.50 87 ASP A N 1
ATOM 672 C CA . ASP A 1 87 ? 9.862 6.208 -16.997 1.00 43.50 87 ASP A CA 1
ATOM 673 C C . ASP A 1 87 ? 10.078 5.639 -18.412 1.00 43.50 87 ASP A C 1
ATOM 675 O O . ASP A 1 87 ? 11.159 5.757 -18.995 1.00 43.50 87 ASP A O 1
ATOM 679 N N . TRP A 1 88 ? 9.039 4.997 -18.947 1.00 36.22 88 TRP A N 1
ATOM 680 C CA . TRP A 1 88 ? 8.910 4.706 -20.368 1.00 36.22 88 TRP A CA 1
ATOM 681 C C . TRP A 1 88 ? 8.037 5.793 -20.984 1.00 36.22 88 TRP A C 1
ATOM 683 O O . TRP A 1 88 ? 6.815 5.712 -20.920 1.00 36.22 88 TRP A O 1
ATOM 693 N N . GLY A 1 89 ? 8.683 6.802 -21.567 1.00 36.66 89 GLY A N 1
ATOM 694 C CA . GLY A 1 89 ? 8.433 7.232 -22.945 1.00 36.66 89 GLY A CA 1
ATOM 695 C C . GLY A 1 89 ? 7.008 7.550 -23.408 1.00 36.66 89 GLY A C 1
ATOM 696 O O . GLY A 1 89 ? 6.802 7.577 -24.617 1.00 36.66 89 GLY A O 1
ATOM 697 N N . TYR A 1 90 ? 6.046 7.833 -22.533 1.00 30.95 90 TYR A N 1
ATOM 698 C CA . TYR A 1 90 ? 4.776 8.425 -22.950 1.00 30.95 90 TYR A CA 1
ATOM 699 C C . TYR A 1 90 ? 4.853 9.937 -22.759 1.00 30.95 90 TYR A C 1
ATOM 701 O O . TYR A 1 90 ? 4.657 10.467 -21.669 1.00 30.95 90 TYR A O 1
ATOM 709 N N . ARG A 1 91 ? 5.186 10.620 -23.861 1.00 29.81 91 ARG A N 1
ATOM 710 C CA . ARG A 1 91 ? 4.838 12.028 -24.074 1.00 29.81 91 ARG A CA 1
ATOM 711 C C . ARG A 1 91 ? 3.322 12.127 -23.901 1.00 29.81 91 ARG A C 1
ATOM 713 O O . ARG A 1 91 ? 2.651 11.424 -24.644 1.00 29.81 91 ARG A O 1
ATOM 720 N N . TRP A 1 92 ? 2.843 12.905 -22.932 1.00 38.22 92 TRP A N 1
ATOM 721 C CA . TRP A 1 92 ? 1.917 14.043 -23.070 1.00 38.22 92 TRP A CA 1
ATOM 722 C C . TRP A 1 92 ? 1.957 14.835 -21.762 1.00 38.22 92 TRP A C 1
ATOM 724 O O . TRP A 1 92 ? 1.752 14.222 -20.692 1.00 38.22 92 TRP A O 1
#

Radius of gyration: 17.09 Å; chains: 1; bounding box: 35×35×41 Å

InterPro domains:
  IPR023370 TrmO-like, N-terminal domain [PF01980] (10-77)
  IPR023370 TrmO-like, N-terminal domain [PS51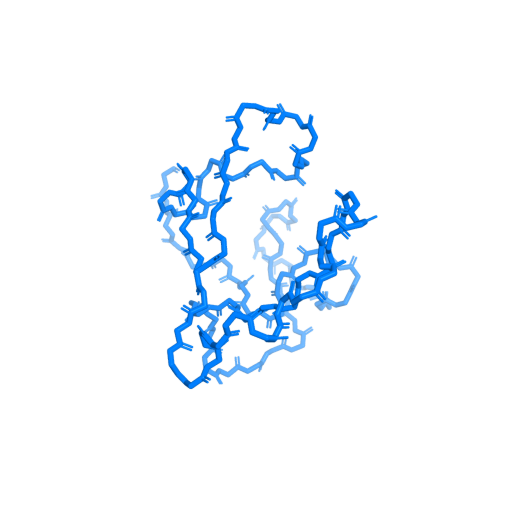668] (1-92)
  IPR036413 YaeB-like superfamily [SSF118196] (2-77)
  IPR036414 YaeB, N-terminal domain superfamily [G3DSA:2.40.30.70] (1-82)
  IPR040372 YaeB-like [PTHR12818] (3-77)

Secondary structure (DSSP, 8-state):
-EES-SSSTT--SSGGG-TT--EE----TTS--GGGGTTGGG-S--------TT--SS--SEE--TTTTTT--EESTTTT--TT--------

pLDDT: mean 80.39, std 16.54, range [29.81, 97.62]

Organism: NCBI:txid115553

Foldseek 3Di:
DDWPDPDPPPPDPDNVVCPVIDDDDDDDPPCNPPVNCPPVVVDPDDDDDDDDPPFDPDFDQWAQDPVPVRPDIDGPVVDPDDRGDHDPDDDD

Sequence (92 aa):
MVSDYPDKFGIPRQPGLAPAANAKLVFIAPYNDPLAVRGLEEFSHLWLSFIFHQSPDRWSPLVRPPRLGGNTKVGVLPVAAHIGLIDWGYRW